Protein AF-A0A530Y4C4-F1 (afdb_monomer)

Foldseek 3Di:
DQCAQFAPQRDHVCNQQVVPAQHDDVPDGGHNLACLQPQEQEPVVNDTDGPLVVVQVVCVVRHGHRDDVVPPVVVVVVVVSNVVCPPPHRNYNYYYD

Sequence (97 aa):
LFQSRIGQLELSCASCHDDNWGKRLGGSVIPQAHPTGYPLYRLEWQTVGSLQRRLRNCMIGVRAEPFAFGAPELVDLELHLTERARGLLVETPAVRP

Mean predicted aligned error: 2.05 Å

Secondary structure (DSSP, 8-state):
-TT--BTTTTB-HHHHHTTSTTSEETTEE------TT-SEEETTTTEEE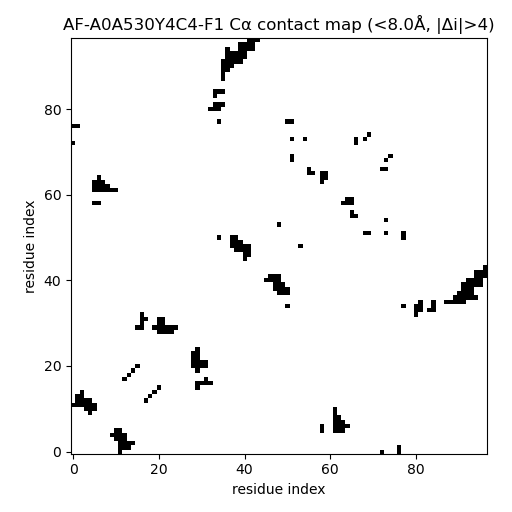-HHHHHHHHHHHTTPPPPPTT-HHHHHHHHHHHHHTTTSPP-PSPEE-

pLDDT: mean 97.7, std 1.42, range [92.0, 98.69]

Structure (mmCIF, N/CA/C/O backbone):
data_AF-A0A530Y4C4-F1
#
_entry.id   AF-A0A530Y4C4-F1
#
loop_
_atom_site.group_PDB
_atom_site.id
_atom_site.type_symbol
_atom_site.label_atom_id
_atom_site.label_alt_id
_atom_site.label_comp_id
_atom_site.label_asym_id
_atom_site.label_entity_id
_atom_site.label_seq_id
_atom_site.pdbx_PDB_ins_code
_atom_site.Cartn_x
_atom_site.Cartn_y
_atom_site.Cartn_z
_atom_site.occupancy
_atom_site.B_iso_or_equiv
_atom_site.auth_seq_id
_atom_site.auth_comp_id
_atom_site.auth_asym_id
_atom_site.auth_atom_id
_atom_site.pdbx_PDB_model_num
ATOM 1 N N . LEU A 1 1 ? -9.024 -11.231 5.167 1.00 94.44 1 LEU A N 1
ATOM 2 C CA . LEU A 1 1 ? -7.647 -10.694 5.298 1.00 94.44 1 LEU A CA 1
ATOM 3 C C . LEU A 1 1 ? -7.606 -9.196 5.567 1.00 94.44 1 LEU A C 1
ATOM 5 O O . LEU A 1 1 ? -7.047 -8.823 6.583 1.00 94.44 1 LEU A O 1
ATOM 9 N N . PHE A 1 2 ? -8.210 -8.334 4.738 1.00 98.31 2 PHE A N 1
ATOM 10 C CA . PHE A 1 2 ? -8.125 -6.871 4.921 1.00 98.31 2 PHE A CA 1
ATOM 11 C C . PHE A 1 2 ? -8.524 -6.369 6.331 1.00 98.31 2 PHE A C 1
ATOM 13 O O . PHE A 1 2 ? -7.869 -5.492 6.892 1.00 98.31 2 PHE A O 1
ATOM 20 N N . GLN A 1 3 ? -9.564 -6.956 6.931 1.00 98.31 3 GLN A N 1
ATOM 21 C CA . GLN A 1 3 ? -10.028 -6.622 8.288 1.00 98.31 3 GLN A CA 1
ATOM 22 C C . GLN A 1 3 ? -9.391 -7.481 9.394 1.00 98.31 3 GLN A C 1
ATOM 24 O O . GLN A 1 3 ? -9.559 -7.191 10.575 1.00 98.31 3 GLN A O 1
ATOM 29 N N . SER A 1 4 ? -8.661 -8.536 9.032 1.00 98.06 4 SER A N 1
ATOM 30 C CA . SER A 1 4 ? -8.093 -9.497 9.979 1.00 98.06 4 SER A CA 1
ATOM 31 C C . SER A 1 4 ? -6.890 -8.879 10.692 1.00 98.06 4 SER A C 1
ATOM 33 O O . SER A 1 4 ? -5.967 -8.402 10.032 1.00 98.06 4 SER A O 1
ATOM 35 N N . ARG A 1 5 ? -6.893 -8.880 12.029 1.00 98.19 5 ARG A N 1
ATOM 36 C CA . ARG A 1 5 ? -5.723 -8.486 12.827 1.00 98.19 5 ARG A CA 1
ATOM 37 C C . ARG A 1 5 ? -4.663 -9.578 12.730 1.00 98.19 5 ARG A C 1
ATOM 39 O O . ARG A 1 5 ? -4.987 -10.755 12.861 1.00 98.19 5 ARG A O 1
ATOM 46 N N . ILE A 1 6 ? -3.424 -9.186 12.450 1.00 98.12 6 ILE A N 1
ATOM 47 C CA . ILE A 1 6 ? -2.300 -10.104 12.254 1.00 98.12 6 ILE A CA 1
ATOM 48 C C . ILE A 1 6 ? -1.041 -9.592 12.956 1.00 98.12 6 ILE A C 1
ATOM 50 O O . ILE A 1 6 ? -0.902 -8.399 13.241 1.00 98.12 6 ILE A O 1
ATOM 54 N N . GLY A 1 7 ? -0.097 -10.511 13.160 1.00 97.94 7 GLY A N 1
ATOM 55 C CA . GLY A 1 7 ? 1.226 -10.218 13.699 1.00 97.94 7 GLY A CA 1
ATOM 56 C C . GLY A 1 7 ? 1.223 -9.835 15.173 1.00 97.94 7 GLY A C 1
ATOM 57 O O . GLY A 1 7 ? 0.183 -9.725 15.816 1.00 97.94 7 GLY A O 1
ATOM 58 N N . GLN A 1 8 ? 2.420 -9.613 15.713 1.00 98.62 8 GLN A N 1
ATOM 59 C CA . GLN A 1 8 ? 2.589 -9.263 17.127 1.00 98.62 8 GLN A CA 1
ATOM 60 C C . GLN A 1 8 ? 1.902 -7.937 17.500 1.00 98.62 8 GLN A C 1
ATOM 62 O O . GLN A 1 8 ? 1.590 -7.718 18.667 1.00 98.62 8 GLN A O 1
ATOM 67 N N . LEU A 1 9 ? 1.702 -7.037 16.530 1.00 98.25 9 LEU A N 1
ATOM 68 C CA . LEU A 1 9 ? 1.087 -5.734 16.782 1.00 98.25 9 LEU A CA 1
ATOM 69 C C . LEU A 1 9 ? -0.448 -5.761 16.752 1.00 98.25 9 LEU A C 1
ATOM 71 O O . LEU A 1 9 ? -1.045 -4.733 17.055 1.00 98.25 9 LEU A O 1
ATOM 75 N N . GLU A 1 10 ? -1.088 -6.894 16.422 1.00 98.19 10 GLU A N 1
ATOM 76 C CA . GLU A 1 10 ? -2.557 -7.033 16.448 1.00 98.19 10 GLU A CA 1
ATOM 77 C C . GLU A 1 10 ? -3.278 -5.989 15.556 1.00 98.19 10 GLU A C 1
ATOM 79 O O . GLU A 1 10 ? -4.338 -5.451 15.890 1.00 98.19 10 GLU A O 1
ATOM 84 N N . LEU A 1 11 ? -2.710 -5.684 14.382 1.00 98.56 11 LEU A N 1
ATOM 85 C CA . LEU A 1 11 ? -3.238 -4.685 13.438 1.00 98.56 11 LEU A CA 1
ATOM 86 C C . LEU A 1 11 ? -3.735 -5.330 12.142 1.00 98.56 11 LEU A C 1
ATOM 88 O O . LEU A 1 11 ? -3.173 -6.318 11.674 1.00 98.56 11 LEU A O 1
ATOM 92 N N . SER A 1 12 ? -4.781 -4.748 11.548 1.00 98.56 12 SER A N 1
ATOM 93 C CA . SER A 1 12 ? -5.287 -5.109 10.218 1.00 98.56 12 SER A CA 1
ATOM 94 C C . SER A 1 12 ? -4.996 -4.014 9.187 1.00 98.56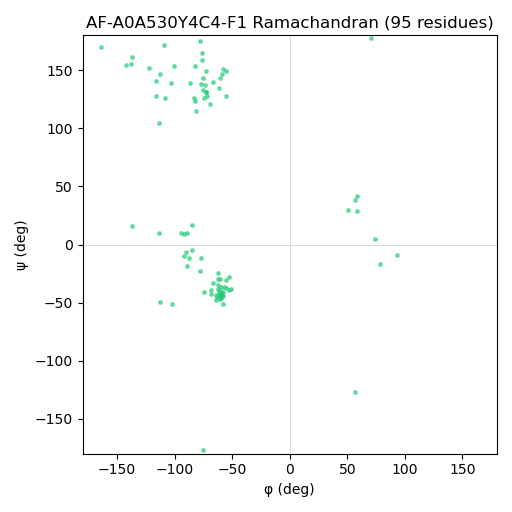 12 SER A C 1
ATOM 96 O O . SER A 1 12 ? -4.573 -2.910 9.537 1.00 98.56 12 SER A O 1
ATOM 98 N N . CYS A 1 13 ? -5.245 -4.282 7.899 1.00 98.50 13 CYS A N 1
ATOM 99 C CA . CYS A 1 13 ? -5.143 -3.250 6.863 1.00 98.50 13 CYS A CA 1
ATOM 100 C C . CYS A 1 13 ? -6.111 -2.092 7.154 1.00 98.50 13 CYS A C 1
ATOM 102 O O . CYS A 1 13 ? -5.713 -0.929 7.071 1.00 98.50 13 CYS A O 1
ATOM 104 N N . ALA A 1 14 ? -7.344 -2.421 7.557 1.00 98.69 14 ALA A N 1
ATOM 105 C CA . ALA A 1 14 ? -8.381 -1.459 7.926 1.00 98.69 14 ALA A CA 1
ATOM 106 C C . ALA A 1 14 ? -7.962 -0.561 9.104 1.00 98.69 14 ALA A C 1
ATOM 108 O O . ALA A 1 14 ? -8.217 0.641 9.067 1.00 98.69 14 ALA A O 1
ATOM 109 N N . SER A 1 15 ? -7.216 -1.099 10.083 1.00 98.56 15 SER A N 1
ATOM 110 C CA . SER A 1 15 ? -6.734 -0.319 11.236 1.00 98.56 15 SER A CA 1
ATOM 111 C C . SER A 1 15 ? -5.930 0.919 10.835 1.00 98.56 15 SER A C 1
ATOM 113 O O . SER A 1 15 ? -5.941 1.918 11.548 1.00 98.56 15 SER A O 1
ATOM 115 N N . CYS A 1 16 ? -5.232 0.884 9.698 1.00 98.31 16 CYS A N 1
ATOM 116 C CA . CYS A 1 16 ? -4.510 2.044 9.178 1.00 98.31 16 CYS A CA 1
ATOM 117 C C . CYS A 1 16 ? -5.275 2.720 8.037 1.00 98.31 16 CYS A C 1
ATOM 119 O O . CYS A 1 16 ? -5.466 3.931 8.051 1.00 98.31 16 CYS A O 1
ATOM 121 N N . HIS A 1 17 ? -5.690 1.943 7.041 1.00 98.62 17 HIS A N 1
ATOM 122 C CA . HIS A 1 17 ? -6.142 2.457 5.751 1.00 98.62 17 HIS A CA 1
ATOM 123 C C . HIS A 1 17 ? -7.636 2.814 5.694 1.00 98.62 17 HIS A C 1
ATOM 125 O O . HIS A 1 17 ? -8.024 3.515 4.763 1.00 98.62 17 HIS A O 1
ATOM 131 N N . ASP A 1 18 ? -8.430 2.420 6.699 1.00 98.38 18 ASP A N 1
ATOM 132 C CA . ASP A 1 18 ? -9.834 2.835 6.867 1.00 98.38 18 ASP A CA 1
ATOM 133 C C . ASP A 1 18 ? -9.990 3.729 8.108 1.00 98.38 18 ASP A C 1
ATOM 135 O O . ASP A 1 18 ? -10.516 4.835 8.018 1.00 98.38 18 ASP A O 1
ATOM 139 N N . ASP A 1 19 ? -9.457 3.309 9.256 1.00 98.50 19 ASP A N 1
ATOM 140 C CA . ASP A 1 19 ? -9.670 4.023 10.525 1.00 98.50 19 ASP A CA 1
ATOM 141 C C . ASP A 1 19 ? -8.791 5.281 10.667 1.00 98.50 19 ASP A C 1
ATOM 143 O O . ASP A 1 19 ? -9.075 6.184 11.459 1.00 98.50 19 ASP A O 1
ATOM 147 N N . ASN A 1 20 ? -7.670 5.331 9.939 1.00 98.25 20 ASN A N 1
ATOM 148 C CA . ASN A 1 20 ? -6.618 6.330 10.137 1.00 98.25 20 ASN A CA 1
ATOM 149 C C . ASN A 1 20 ? -6.060 6.911 8.827 1.00 98.25 20 ASN A C 1
ATOM 151 O O . ASN A 1 20 ? -5.000 7.545 8.847 1.00 98.25 20 ASN A O 1
ATOM 155 N N . TRP A 1 21 ? -6.751 6.743 7.696 1.00 97.81 21 TRP A N 1
ATOM 156 C CA . TRP A 1 21 ? -6.315 7.357 6.441 1.00 97.81 21 TRP A CA 1
ATOM 157 C C . TRP A 1 21 ? -6.240 8.886 6.576 1.00 97.81 21 TRP A C 1
ATOM 159 O O . TRP A 1 21 ? -6.970 9.508 7.349 1.00 97.81 21 TRP A O 1
ATOM 169 N N . GLY A 1 22 ? -5.286 9.499 5.876 1.00 97.75 22 GLY A N 1
ATOM 170 C CA . GLY A 1 22 ? -4.999 10.933 5.987 1.00 97.75 22 GLY A CA 1
ATOM 171 C C . GLY A 1 22 ? -4.185 11.334 7.227 1.00 97.75 22 GLY A C 1
ATOM 172 O O . GLY A 1 22 ? -3.569 12.400 7.218 1.00 97.75 22 GLY A O 1
ATOM 173 N N . LYS A 1 23 ? -4.090 10.482 8.261 1.00 98.31 23 LYS A N 1
ATOM 174 C CA . LYS A 1 23 ? -3.129 10.670 9.364 1.00 98.31 23 LYS A CA 1
ATOM 175 C C . LYS A 1 23 ? -1.712 10.294 8.916 1.00 98.31 23 LYS A C 1
ATOM 177 O O . LYS A 1 23 ? -1.469 9.957 7.755 1.00 98.31 23 LYS A O 1
ATOM 182 N N . ARG A 1 24 ? -0.748 10.358 9.839 1.00 97.06 24 ARG A N 1
ATOM 183 C CA . ARG A 1 24 ? 0.662 10.039 9.572 1.00 97.06 24 ARG A CA 1
ATOM 184 C C . ARG A 1 24 ? 1.138 8.836 10.379 1.00 97.06 24 ARG A C 1
ATOM 186 O O . ARG A 1 24 ? 0.827 8.722 11.560 1.00 97.06 24 ARG A O 1
ATOM 193 N N . LEU A 1 25 ? 1.946 7.993 9.742 1.00 94.12 25 LEU A N 1
ATOM 194 C CA . LEU A 1 25 ? 2.760 6.960 10.377 1.00 94.12 25 LEU A CA 1
ATOM 195 C C . LEU A 1 25 ? 4.230 7.34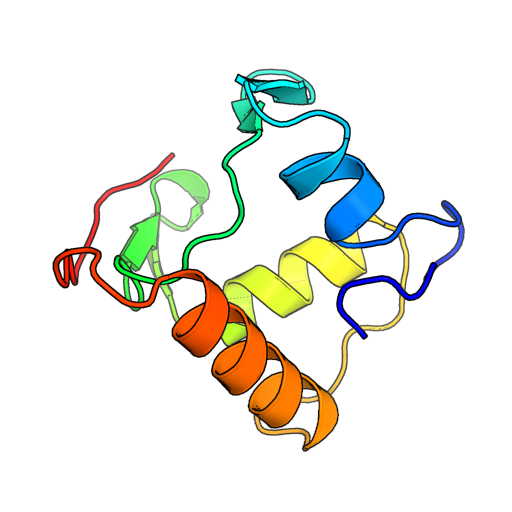1 10.179 1.00 94.12 25 LEU A C 1
ATOM 197 O O . LEU A 1 25 ? 4.768 7.255 9.070 1.00 94.12 25 LEU A O 1
ATOM 201 N N . GLY A 1 26 ? 4.862 7.838 11.243 1.00 92.25 26 GLY A N 1
ATOM 202 C CA . GLY A 1 26 ? 6.165 8.495 11.137 1.00 92.25 26 GLY A CA 1
ATOM 203 C C . GLY A 1 26 ? 6.113 9.665 10.146 1.00 92.25 26 GLY A C 1
ATOM 204 O O . GLY A 1 26 ? 5.256 10.542 10.242 1.00 92.25 26 GLY A O 1
ATOM 205 N N . GLY A 1 27 ? 7.017 9.669 9.164 1.00 92.38 27 GLY A N 1
ATOM 206 C CA . GLY A 1 27 ? 7.069 10.701 8.123 1.00 92.38 27 GLY A CA 1
ATOM 207 C C . GLY A 1 27 ? 6.021 10.570 7.007 1.00 92.38 27 GLY A C 1
ATOM 208 O O . GLY A 1 27 ? 5.854 11.513 6.233 1.00 92.38 27 GLY A O 1
ATOM 209 N N . SER A 1 28 ? 5.299 9.450 6.912 1.00 92.62 28 SER A N 1
ATOM 210 C CA . SER A 1 28 ? 4.441 9.138 5.756 1.00 92.62 28 SER A CA 1
ATOM 211 C C . SER A 1 28 ? 2.959 9.367 6.042 1.00 92.62 28 SER A C 1
ATOM 213 O O . SER A 1 28 ? 2.477 9.005 7.112 1.00 92.62 28 SER A O 1
ATOM 215 N N . VAL A 1 29 ? 2.220 9.925 5.079 1.00 96.69 29 VAL A N 1
ATOM 216 C CA . VAL A 1 29 ? 0.747 9.981 5.127 1.00 96.69 29 VAL A CA 1
ATOM 217 C C . VAL A 1 29 ? 0.183 8.591 4.842 1.00 96.69 29 VAL A C 1
ATOM 219 O O . VAL A 1 29 ? 0.664 7.896 3.947 1.00 96.69 29 VAL A O 1
ATOM 222 N N . ILE A 1 30 ? -0.828 8.179 5.604 1.00 98.12 30 ILE A N 1
ATOM 223 C CA . ILE A 1 30 ? -1.479 6.879 5.450 1.00 98.12 30 ILE A CA 1
ATOM 224 C C . ILE A 1 30 ? -2.500 6.966 4.297 1.00 98.12 30 ILE A C 1
ATOM 226 O O . ILE A 1 30 ? -3.471 7.720 4.416 1.00 98.12 30 ILE A O 1
ATOM 230 N N . PRO A 1 31 ? -2.313 6.231 3.180 1.00 96.81 31 PRO A N 1
ATOM 231 C CA . PRO A 1 31 ? -3.257 6.230 2.060 1.00 96.81 31 PRO A CA 1
ATOM 232 C C . PRO A 1 31 ? -4.482 5.353 2.363 1.00 96.81 31 PRO A C 1
ATOM 234 O O . PRO A 1 31 ? -4.488 4.615 3.341 1.00 96.81 31 PRO A O 1
ATOM 237 N N . GLN A 1 32 ? -5.476 5.344 1.475 1.00 97.88 32 GLN A N 1
ATOM 238 C CA . GLN A 1 32 ? -6.689 4.509 1.579 1.00 97.88 32 GLN A CA 1
ATOM 239 C C . GLN A 1 32 ? -6.520 3.075 1.018 1.00 97.88 32 GLN A C 1
ATOM 241 O O . GLN A 1 32 ? -7.492 2.382 0.734 1.00 97.88 32 GLN A O 1
ATOM 246 N N . ALA A 1 33 ? -5.273 2.626 0.823 1.00 97.38 33 ALA A N 1
ATOM 247 C CA . ALA A 1 33 ? -4.917 1.319 0.251 1.00 97.38 33 ALA A CA 1
ATOM 248 C C . ALA A 1 33 ? -5.460 1.019 -1.166 1.00 97.38 33 ALA A C 1
ATOM 250 O O . ALA A 1 33 ? -5.620 -0.143 -1.527 1.00 97.38 33 ALA A O 1
ATOM 251 N N . HIS A 1 34 ? -5.686 2.031 -2.007 1.00 98.19 34 HIS A N 1
ATOM 252 C CA . HIS A 1 34 ? -6.032 1.802 -3.415 1.00 98.19 34 HIS A CA 1
ATOM 253 C C . HIS A 1 34 ? -4.814 1.320 -4.231 1.00 98.19 34 HIS A C 1
ATOM 255 O O . HIS A 1 34 ? -3.753 1.949 -4.158 1.00 98.19 34 HIS A O 1
ATOM 261 N N . PRO A 1 35 ? -4.940 0.236 -5.024 1.00 98.12 35 PRO A N 1
ATOM 262 C CA . PRO A 1 35 ? -3.824 -0.334 -5.773 1.00 98.12 35 PRO A CA 1
ATOM 263 C C . PRO A 1 35 ? -3.658 0.213 -7.202 1.00 98.12 35 PRO A C 1
ATOM 265 O O . PRO A 1 35 ? -2.844 -0.316 -7.950 1.00 98.12 35 PRO A O 1
ATOM 268 N N . THR A 1 36 ? -4.386 1.264 -7.594 1.00 98.38 36 THR A N 1
ATOM 269 C CA . THR A 1 36 ? -4.471 1.810 -8.972 1.00 98.38 36 THR A CA 1
ATOM 270 C C . THR A 1 36 ? -3.130 2.123 -9.637 1.00 98.38 36 THR A C 1
ATOM 272 O O . THR A 1 36 ? -3.017 2.103 -10.865 1.00 98.38 36 THR A O 1
ATOM 275 N N . GLY A 1 37 ? -2.115 2.431 -8.830 1.00 98.12 37 GLY A N 1
ATOM 276 C CA . GLY A 1 37 ? -0.776 2.771 -9.294 1.00 98.12 37 GLY A CA 1
ATOM 277 C C . GLY A 1 37 ? 0.189 1.597 -9.453 1.00 98.12 37 GLY A C 1
ATOM 278 O O . GLY A 1 37 ? 1.306 1.844 -9.899 1.00 98.12 37 GLY A O 1
ATOM 279 N N . TYR A 1 38 ? -0.179 0.373 -9.051 1.00 98.19 38 TYR A N 1
ATOM 280 C CA . TYR A 1 38 ? 0.713 -0.791 -9.094 1.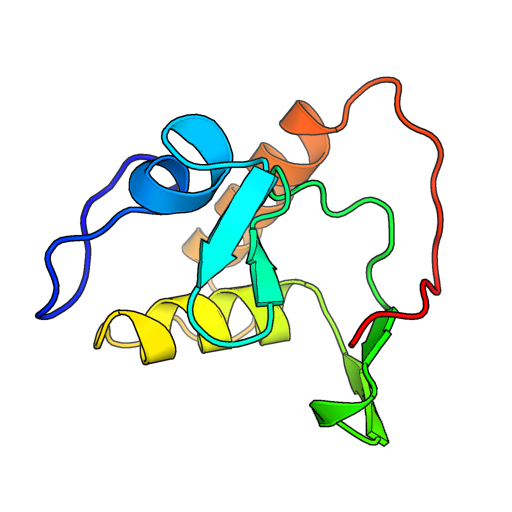00 98.19 38 TYR A CA 1
ATOM 281 C C . TYR A 1 38 ? 0.705 -1.519 -10.456 1.00 98.19 38 TYR A C 1
ATOM 283 O O . TYR A 1 38 ? -0.373 -1.796 -10.976 1.00 98.19 38 TYR A O 1
ATOM 291 N N . PRO A 1 39 ? 1.876 -1.968 -10.967 1.00 98.12 39 PRO A N 1
ATOM 292 C CA . PRO A 1 39 ? 3.217 -1.827 -10.385 1.00 98.12 39 PRO A CA 1
ATOM 293 C C . PRO A 1 39 ? 3.702 -0.376 -10.332 1.00 98.12 39 PRO A C 1
ATOM 295 O O . PRO A 1 39 ? 3.517 0.380 -11.275 1.00 98.12 39 PRO A O 1
ATOM 298 N N . LEU A 1 40 ? 4.362 0.002 -9.236 1.00 98.25 40 LEU A N 1
ATOM 299 C CA . LEU A 1 40 ? 4.810 1.381 -9.018 1.00 98.25 40 LEU A CA 1
ATOM 300 C C . LEU A 1 40 ? 6.314 1.469 -8.805 1.00 98.25 40 LEU A C 1
ATOM 302 O O . LEU A 1 40 ? 6.927 0.534 -8.284 1.00 98.25 40 LEU A O 1
ATOM 306 N N . TYR A 1 41 ? 6.891 2.613 -9.166 1.00 98.44 41 TYR A N 1
ATOM 307 C CA . TYR A 1 41 ? 8.236 2.995 -8.761 1.00 98.44 41 TYR A CA 1
ATOM 308 C C . TYR A 1 41 ? 8.186 3.618 -7.368 1.00 98.44 41 TYR A C 1
ATOM 310 O O . TYR A 1 41 ? 7.437 4.572 -7.126 1.00 98.44 41 TYR A O 1
ATOM 318 N N . ARG A 1 42 ? 8.992 3.090 -6.445 1.00 97.38 42 ARG A N 1
ATOM 319 C CA . ARG A 1 42 ? 9.034 3.586 -5.069 1.00 97.38 42 ARG A CA 1
ATOM 320 C C . ARG A 1 42 ? 10.396 4.168 -4.744 1.00 97.38 42 ARG A C 1
ATOM 322 O O . ARG A 1 42 ? 11.398 3.478 -4.928 1.00 97.38 42 ARG A O 1
ATOM 329 N N . LEU A 1 43 ? 10.434 5.403 -4.239 1.00 96.25 43 LEU A N 1
ATOM 330 C CA . LEU A 1 43 ? 11.693 6.078 -3.908 1.00 96.25 43 LEU A CA 1
ATOM 331 C C . LEU A 1 43 ? 12.486 5.279 -2.866 1.00 96.25 43 LEU A C 1
ATOM 333 O O . LEU A 1 43 ? 13.685 5.096 -3.035 1.00 96.25 43 LEU A O 1
ATOM 337 N N . GLU A 1 44 ? 11.824 4.709 -1.859 1.00 94.31 44 GLU A N 1
ATOM 338 C CA . GLU A 1 44 ? 12.452 3.801 -0.888 1.00 94.31 44 GLU A CA 1
ATOM 339 C C . GLU A 1 44 ? 13.117 2.578 -1.549 1.00 94.31 44 GLU A C 1
ATOM 341 O O . GLU A 1 44 ? 14.157 2.105 -1.098 1.00 94.31 44 GLU A O 1
ATOM 346 N N . TRP A 1 45 ? 12.523 2.042 -2.619 1.00 96.81 45 TRP A N 1
ATOM 347 C CA . TRP A 1 45 ? 13.017 0.830 -3.277 1.00 96.81 45 TRP A CA 1
ATOM 348 C C . TRP A 1 45 ? 14.043 1.109 -4.374 1.00 96.81 45 T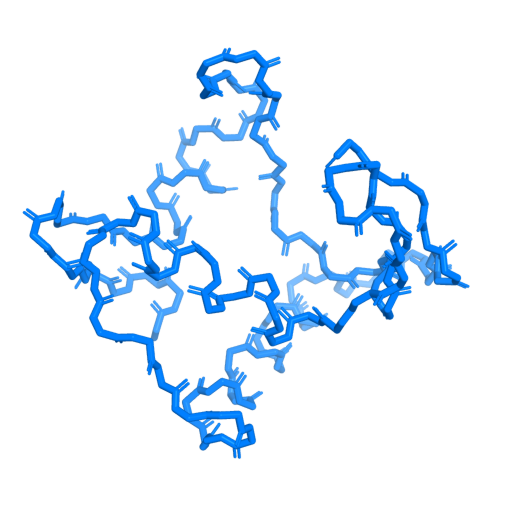RP A C 1
ATOM 350 O O . TRP A 1 45 ? 14.734 0.175 -4.772 1.00 96.81 45 TRP A O 1
ATOM 360 N N . GLN A 1 46 ? 14.103 2.344 -4.888 1.00 97.94 46 GLN A N 1
ATOM 361 C CA . GLN A 1 46 ? 14.891 2.726 -6.070 1.00 97.94 46 GLN A CA 1
ATOM 362 C C . GLN A 1 46 ? 14.644 1.799 -7.278 1.00 97.94 46 GLN A C 1
ATOM 364 O O . GLN A 1 46 ? 15.527 1.537 -8.090 1.00 97.94 46 GLN A O 1
ATOM 369 N N . THR A 1 47 ? 13.434 1.243 -7.369 1.00 98.38 47 THR A N 1
ATOM 370 C CA . THR A 1 47 ? 13.022 0.335 -8.440 1.00 98.38 47 THR A CA 1
ATOM 371 C C . THR A 1 47 ? 11.499 0.188 -8.470 1.00 98.38 47 THR A C 1
ATOM 373 O O . THR A 1 47 ? 10.791 0.621 -7.552 1.00 98.38 47 THR A O 1
ATOM 376 N N . VAL A 1 48 ? 10.995 -0.445 -9.528 1.00 98.25 48 VAL A N 1
ATOM 377 C CA . VAL A 1 48 ? 9.588 -0.831 -9.658 1.00 98.25 48 VAL A CA 1
ATOM 378 C C . VAL A 1 48 ? 9.289 -2.047 -8.775 1.00 98.25 48 VAL A C 1
ATOM 380 O O . VAL A 1 48 ? 10.108 -2.955 -8.629 1.00 98.25 48 VAL A O 1
ATOM 383 N N . GLY A 1 49 ? 8.103 -2.088 -8.171 1.00 98.00 49 GLY A N 1
ATOM 384 C CA . GLY A 1 49 ? 7.638 -3.236 -7.398 1.00 98.00 49 GLY A CA 1
ATOM 385 C C . GLY A 1 49 ? 6.149 -3.518 -7.568 1.00 98.00 49 GLY A C 1
ATOM 386 O O . GLY A 1 49 ? 5.352 -2.631 -7.877 1.00 98.00 49 GLY A O 1
ATOM 387 N N . SER A 1 50 ? 5.785 -4.780 -7.346 1.00 98.25 50 SER A N 1
ATOM 388 C CA . SER A 1 50 ? 4.406 -5.262 -7.397 1.00 98.25 50 SER A CA 1
ATOM 389 C C . SER A 1 50 ? 3.601 -4.874 -6.155 1.00 98.25 50 SER A C 1
ATOM 391 O O . SER A 1 50 ? 4.156 -4.528 -5.104 1.00 98.25 50 SER A O 1
ATOM 393 N N . LEU A 1 51 ? 2.277 -4.989 -6.265 1.00 98.31 51 LEU A N 1
ATOM 394 C CA . LEU A 1 51 ? 1.371 -4.847 -5.131 1.00 98.31 51 LEU A CA 1
ATOM 395 C C . LEU A 1 51 ? 1.668 -5.909 -4.063 1.00 98.31 51 LEU A C 1
ATOM 397 O O . LEU A 1 51 ? 1.867 -5.544 -2.907 1.00 98.31 51 LEU A O 1
ATOM 401 N N . GLN A 1 52 ? 1.863 -7.181 -4.429 1.00 98.44 52 GLN A N 1
ATOM 402 C CA . GLN A 1 52 ? 2.288 -8.212 -3.466 1.00 98.44 52 GLN A CA 1
ATOM 403 C C . GLN A 1 52 ? 3.579 -7.876 -2.708 1.00 98.44 52 GLN A C 1
ATOM 405 O O . GLN A 1 52 ? 3.658 -8.144 -1.508 1.00 98.44 52 GLN A O 1
ATOM 410 N N . ARG A 1 53 ? 4.580 -7.242 -3.343 1.00 98.19 53 ARG A N 1
ATOM 411 C CA . ARG A 1 53 ? 5.776 -6.763 -2.620 1.00 98.19 53 ARG A CA 1
ATOM 412 C C . ARG A 1 53 ? 5.384 -5.762 -1.532 1.00 98.19 53 ARG A C 1
ATOM 414 O O . ARG A 1 53 ? 5.879 -5.853 -0.410 1.00 98.19 53 ARG A O 1
ATOM 421 N N . ARG A 1 54 ? 4.468 -4.832 -1.828 1.00 98.00 54 ARG A N 1
ATOM 422 C CA . ARG A 1 54 ? 3.939 -3.900 -0.822 1.00 98.00 54 ARG A CA 1
ATOM 423 C C . ARG A 1 54 ? 3.174 -4.626 0.281 1.00 98.00 54 ARG A C 1
ATOM 425 O O . ARG A 1 54 ? 3.415 -4.323 1.445 1.00 98.00 54 ARG A O 1
ATOM 432 N N . LEU A 1 55 ? 2.269 -5.540 -0.065 1.00 98.50 55 LEU A N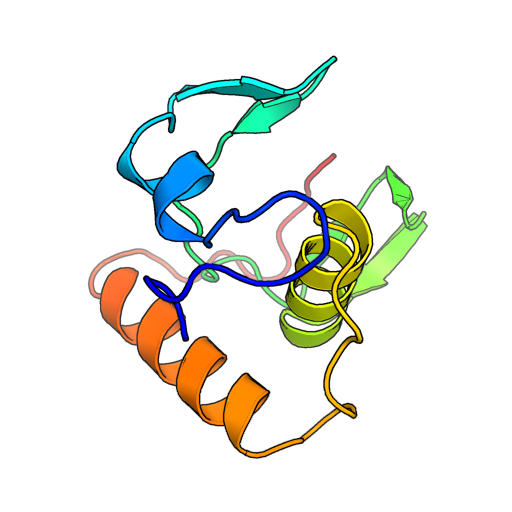 1
ATOM 433 C CA . LEU A 1 55 ? 1.442 -6.265 0.906 1.00 98.50 55 LEU A CA 1
ATOM 434 C C . LEU A 1 55 ? 2.308 -7.057 1.887 1.00 98.50 55 LEU A C 1
ATOM 436 O O . LEU A 1 55 ? 2.113 -6.963 3.097 1.00 98.50 55 LEU A O 1
ATOM 440 N N . ARG A 1 56 ? 3.338 -7.738 1.378 1.00 98.38 56 ARG A N 1
ATOM 441 C CA . ARG A 1 56 ? 4.327 -8.431 2.210 1.00 98.38 56 ARG A CA 1
ATOM 442 C C . ARG A 1 56 ? 5.088 -7.467 3.123 1.00 98.38 56 ARG A C 1
ATOM 444 O O . ARG A 1 56 ? 5.234 -7.753 4.306 1.00 98.38 56 ARG A O 1
ATOM 451 N N . ASN A 1 57 ? 5.505 -6.299 2.627 1.00 97.38 57 ASN A N 1
ATOM 452 C CA . ASN A 1 57 ? 6.134 -5.276 3.473 1.00 97.38 57 ASN A CA 1
ATOM 453 C C . ASN A 1 57 ? 5.185 -4.750 4.565 1.00 97.38 57 ASN A C 1
ATOM 455 O O . ASN A 1 57 ? 5.639 -4.470 5.672 1.00 97.38 57 ASN A O 1
ATOM 459 N N . CYS A 1 58 ? 3.880 -4.633 4.289 1.00 97.69 58 CYS A N 1
ATOM 460 C CA . CYS A 1 58 ? 2.892 -4.286 5.313 1.00 97.69 58 CYS A CA 1
ATOM 461 C C . CYS A 1 58 ? 2.812 -5.367 6.403 1.00 97.69 58 CYS A C 1
ATOM 463 O O . CYS A 1 58 ? 2.838 -5.022 7.581 1.00 97.69 58 CYS A O 1
ATOM 465 N N . MET A 1 59 ? 2.769 -6.653 6.025 1.00 98.56 59 MET A N 1
ATOM 466 C CA . MET A 1 59 ? 2.756 -7.785 6.970 1.00 98.56 59 MET A CA 1
ATOM 467 C C . MET A 1 59 ? 3.999 -7.787 7.865 1.00 98.56 59 MET A C 1
ATOM 469 O O . MET A 1 59 ? 3.882 -7.857 9.087 1.00 98.56 59 MET A O 1
ATOM 473 N N . ILE A 1 60 ? 5.180 -7.594 7.270 1.00 98.44 60 ILE A N 1
ATOM 474 C CA . ILE A 1 60 ? 6.440 -7.451 8.012 1.00 98.44 60 ILE A CA 1
ATOM 475 C C . ILE A 1 60 ? 6.365 -6.254 8.976 1.00 98.44 60 ILE A C 1
ATOM 477 O O . ILE A 1 60 ? 6.754 -6.369 10.137 1.00 98.44 60 ILE A O 1
ATOM 481 N N . GLY A 1 61 ? 5.814 -5.119 8.530 1.00 97.25 61 GLY A N 1
ATOM 482 C CA . GLY A 1 61 ? 5.666 -3.907 9.341 1.00 97.25 61 GLY A CA 1
ATOM 483 C C . GLY A 1 61 ? 4.797 -4.085 10.591 1.00 97.25 61 GLY A C 1
ATOM 484 O O . GLY A 1 61 ? 5.055 -3.442 11.606 1.00 97.25 61 GLY A O 1
ATOM 485 N N . VAL A 1 62 ? 3.816 -4.993 10.551 1.00 98.19 62 VAL A N 1
ATOM 486 C CA . VAL A 1 62 ? 2.987 -5.361 11.716 1.00 98.19 62 VAL A CA 1
ATOM 487 C C . VAL A 1 62 ? 3.504 -6.591 12.471 1.00 98.19 62 VAL A C 1
ATOM 489 O O . VAL A 1 62 ? 2.838 -7.091 13.378 1.00 98.19 62 VAL A O 1
ATOM 492 N N . ARG A 1 63 ? 4.719 -7.055 12.142 1.00 98.38 63 ARG A N 1
ATOM 493 C CA . ARG A 1 63 ? 5.375 -8.240 12.720 1.00 98.38 63 ARG A CA 1
ATOM 494 C C . ARG A 1 63 ? 4.559 -9.524 12.537 1.00 98.38 63 ARG A C 1
ATOM 496 O O . ARG A 1 63 ? 4.427 -10.316 13.469 1.00 98.38 63 ARG A O 1
ATOM 503 N N . ALA A 1 64 ? 3.978 -9.698 11.354 1.00 98.44 64 ALA A N 1
ATOM 504 C CA . ALA A 1 64 ? 3.362 -10.942 10.905 1.00 98.44 64 ALA A CA 1
ATOM 505 C C . ALA A 1 64 ? 4.304 -11.695 9.957 1.00 98.44 64 ALA A C 1
ATOM 507 O O . ALA A 1 64 ? 5.105 -11.073 9.256 1.00 98.44 64 ALA A O 1
ATOM 508 N N . GLU A 1 65 ? 4.161 -13.020 9.893 1.00 98.19 65 GLU A N 1
ATOM 509 C CA . GLU A 1 65 ? 4.812 -13.826 8.858 1.00 98.19 65 GLU A CA 1
ATOM 510 C C . GLU A 1 65 ? 4.167 -13.515 7.493 1.00 98.19 65 GLU A C 1
ATOM 512 O O . GLU A 1 65 ? 2.949 -13.666 7.348 1.00 98.19 65 GLU A O 1
ATOM 517 N N . PRO A 1 66 ? 4.926 -13.036 6.490 1.00 98.00 66 PRO A N 1
ATOM 518 C CA . PRO A 1 66 ? 4.366 -12.712 5.186 1.00 98.00 66 PRO A CA 1
ATOM 519 C C . PRO A 1 66 ? 4.078 -13.978 4.368 1.00 98.00 66 PRO A C 1
ATOM 521 O O . PRO A 1 66 ? 4.952 -14.823 4.186 1.00 98.00 66 PRO A O 1
ATOM 524 N N . PHE A 1 67 ? 2.891 -14.063 3.761 1.00 98.31 67 PHE A N 1
ATOM 525 C CA . PHE A 1 67 ? 2.573 -15.141 2.817 1.00 98.31 67 PHE A CA 1
ATOM 526 C C . PHE A 1 67 ? 3.543 -15.179 1.633 1.00 98.31 67 PHE A C 1
ATOM 528 O O . PHE A 1 67 ? 4.053 -14.138 1.200 1.00 98.31 67 PHE A O 1
ATOM 535 N N . ALA A 1 68 ? 3.756 -16.371 1.068 1.00 98.31 68 ALA A N 1
ATOM 536 C CA . ALA A 1 68 ? 4.549 -16.577 -0.141 1.00 98.31 68 ALA A CA 1
ATOM 537 C C . ALA A 1 68 ? 4.042 -15.719 -1.317 1.00 98.31 68 ALA A C 1
ATOM 539 O O . ALA A 1 68 ? 2.860 -15.405 -1.417 1.00 98.31 68 ALA A O 1
ATOM 540 N N . PHE A 1 69 ? 4.944 -15.315 -2.214 1.00 97.62 69 PHE A N 1
ATOM 541 C CA . PHE A 1 69 ? 4.539 -14.627 -3.441 1.00 97.62 69 PHE A CA 1
ATOM 542 C C . PHE A 1 69 ? 3.638 -15.549 -4.275 1.00 97.62 69 PHE A C 1
ATOM 544 O O . PHE A 1 69 ? 3.943 -16.730 -4.422 1.00 97.62 69 PHE A O 1
ATOM 551 N N . GLY A 1 70 ? 2.532 -15.021 -4.794 1.00 97.88 70 GLY A N 1
ATOM 552 C CA . GLY A 1 70 ? 1.514 -15.788 -5.511 1.00 97.88 70 GLY A CA 1
ATOM 553 C C . GLY A 1 70 ? 0.622 -16.662 -4.623 1.00 97.88 70 GLY A C 1
ATOM 554 O O . GLY A 1 70 ? -0.195 -17.402 -5.162 1.00 97.88 70 GLY A O 1
ATOM 555 N N . ALA A 1 71 ? 0.753 -16.596 -3.291 1.00 98.62 71 ALA A N 1
ATOM 556 C CA . ALA A 1 71 ? -0.128 -17.335 -2.391 1.00 98.62 71 ALA A CA 1
ATOM 557 C C . ALA A 1 71 ? -1.599 -16.910 -2.585 1.00 98.62 71 ALA A C 1
ATOM 559 O O . ALA A 1 71 ? -1.845 -15.712 -2.792 1.00 98.62 71 ALA A O 1
ATOM 560 N N . PRO A 1 72 ? -2.570 -17.842 -2.490 1.00 98.62 72 PRO A N 1
ATOM 561 C CA . PRO A 1 72 ? -3.994 -17.540 -2.650 1.00 98.62 72 PRO A CA 1
ATOM 562 C C . PRO A 1 72 ? -4.463 -16.367 -1.783 1.00 98.62 72 PRO A C 1
ATOM 564 O O . PRO A 1 72 ? -5.181 -15.495 -2.255 1.00 98.62 72 PRO A O 1
ATOM 567 N N . GLU A 1 73 ? -3.954 -16.266 -0.555 1.00 98.38 73 GLU A N 1
ATOM 568 C CA . GLU A 1 73 ? -4.241 -15.181 0.383 1.00 98.38 73 GLU A CA 1
ATOM 569 C C . GLU A 1 73 ? -3.876 -13.799 -0.169 1.00 98.38 73 GLU A C 1
ATOM 571 O O . GLU A 1 73 ? -4.605 -12.826 0.033 1.00 98.38 73 GLU A O 1
ATOM 576 N N . LEU A 1 74 ? -2.739 -13.690 -0.862 1.00 98.38 74 LEU A N 1
ATOM 577 C CA . LEU A 1 74 ? -2.338 -12.433 -1.486 1.00 98.38 74 LEU A CA 1
ATOM 578 C C . LEU A 1 74 ? -3.172 -12.154 -2.730 1.00 98.38 74 LEU A C 1
ATOM 580 O O . LEU A 1 74 ? -3.584 -11.014 -2.899 1.00 98.38 74 LEU A O 1
ATOM 584 N N . VAL A 1 75 ? -3.464 -13.162 -3.553 1.00 98.44 75 VAL A N 1
ATOM 585 C CA . VAL A 1 75 ? -4.298 -12.998 -4.756 1.00 98.44 75 VAL A CA 1
ATOM 586 C C . VAL A 1 75 ? -5.705 -12.515 -4.388 1.00 98.44 75 VAL A C 1
ATOM 588 O O . VAL A 1 75 ? -6.183 -11.529 -4.951 1.00 98.44 75 VAL A O 1
ATOM 591 N N . ASP A 1 76 ? -6.329 -13.131 -3.385 1.00 98.56 76 ASP A N 1
ATOM 592 C CA . ASP A 1 76 ? -7.644 -12.729 -2.878 1.00 98.56 76 ASP A CA 1
ATOM 593 C C . ASP A 1 76 ? -7.618 -11.303 -2.309 1.00 98.56 76 ASP A C 1
ATOM 595 O O . ASP A 1 76 ? -8.549 -10.516 -2.504 1.00 98.56 76 ASP A O 1
ATOM 599 N N . LEU A 1 77 ? -6.532 -10.933 -1.621 1.00 98.56 77 LEU A N 1
ATOM 600 C CA . LEU A 1 77 ? -6.356 -9.580 -1.099 1.00 98.56 77 LEU A CA 1
ATOM 601 C C . LEU A 1 77 ? -6.156 -8.551 -2.220 1.00 98.56 77 LEU A C 1
ATOM 603 O O . LEU A 1 77 ? -6.702 -7.454 -2.132 1.00 98.56 77 LEU A O 1
ATOM 607 N N . GLU A 1 78 ? -5.417 -8.881 -3.278 1.00 98.38 78 GLU A N 1
ATOM 608 C CA . GLU A 1 78 ? -5.257 -8.016 -4.451 1.00 98.38 78 GLU A CA 1
ATOM 609 C C . GLU A 1 78 ? -6.587 -7.795 -5.176 1.00 98.38 78 GLU A C 1
ATOM 611 O O . GLU A 1 78 ? -6.914 -6.651 -5.510 1.00 98.38 78 GLU A O 1
ATOM 616 N N . LEU A 1 79 ? -7.385 -8.854 -5.354 1.00 98.50 79 LEU A N 1
ATOM 6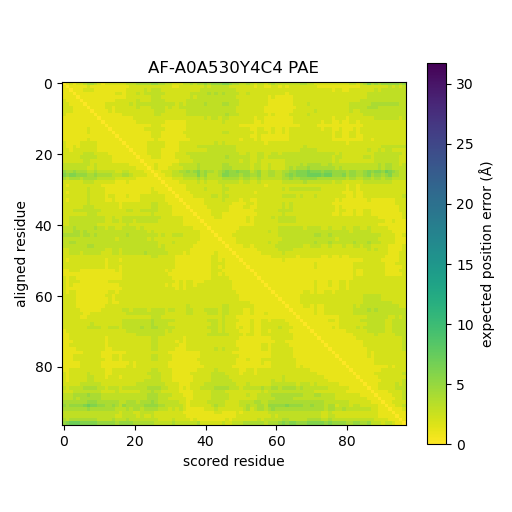17 C CA . LEU A 1 79 ? -8.735 -8.754 -5.907 1.00 98.50 79 LEU A CA 1
ATOM 618 C C . LEU A 1 79 ? -9.597 -7.810 -5.063 1.00 98.50 79 LEU A C 1
ATOM 620 O O . LEU A 1 79 ? -10.149 -6.845 -5.591 1.00 98.50 79 LEU A O 1
ATOM 624 N N . HIS A 1 80 ? -9.637 -8.021 -3.747 1.00 98.69 80 HIS A N 1
ATOM 625 C CA . HIS A 1 80 ? -10.401 -7.174 -2.835 1.00 98.69 80 HIS A CA 1
ATOM 626 C C . HIS A 1 80 ? -9.985 -5.694 -2.905 1.00 98.69 80 HIS A C 1
ATOM 628 O O . HIS A 1 80 ? -10.831 -4.801 -2.949 1.00 98.69 80 HIS A O 1
ATOM 634 N N . LEU A 1 81 ? -8.681 -5.401 -2.941 1.00 98.62 81 LEU A N 1
ATOM 635 C CA . LEU A 1 81 ? -8.186 -4.025 -3.057 1.00 98.62 81 LEU A CA 1
ATOM 636 C C . LEU A 1 81 ? -8.525 -3.398 -4.417 1.00 98.62 81 LEU A C 1
ATOM 638 O O . LEU A 1 81 ? -8.789 -2.198 -4.496 1.00 98.62 81 LEU A O 1
ATOM 642 N N . THR A 1 82 ? -8.548 -4.202 -5.479 1.00 98.19 82 THR A N 1
ATOM 643 C CA . THR A 1 82 ? -8.931 -3.760 -6.826 1.00 98.19 82 THR A CA 1
ATOM 644 C C . THR A 1 82 ? -10.418 -3.421 -6.880 1.00 98.19 82 THR A C 1
ATOM 646 O O . THR A 1 82 ? -10.796 -2.377 -7.408 1.00 98.19 82 THR A O 1
ATOM 649 N N . GLU A 1 83 ? -11.266 -4.241 -6.258 1.00 98.38 83 GLU A N 1
ATOM 650 C CA . GLU A 1 83 ? -12.694 -3.956 -6.104 1.00 98.38 83 GLU A CA 1
ATOM 651 C C . GLU A 1 83 ? -12.950 -2.680 -5.301 1.00 98.38 83 GLU A C 1
ATOM 653 O O . GLU A 1 83 ? -13.812 -1.887 -5.679 1.00 98.38 83 GLU A O 1
ATOM 658 N N . ARG A 1 84 ? -12.180 -2.444 -4.233 1.00 98.06 84 ARG A N 1
ATOM 659 C CA . ARG A 1 84 ? -12.259 -1.206 -3.442 1.00 98.06 84 ARG A CA 1
ATOM 660 C C . ARG A 1 84 ? -11.909 0.046 -4.245 1.00 98.06 84 ARG A C 1
ATOM 662 O O . ARG A 1 84 ? -12.441 1.109 -3.959 1.00 98.06 84 ARG A O 1
ATOM 669 N N . ALA A 1 85 ? -11.048 -0.075 -5.253 1.00 98.31 85 ALA A N 1
ATOM 670 C CA . ALA A 1 85 ? -10.678 1.024 -6.143 1.00 98.31 85 ALA A CA 1
ATOM 671 C C . ALA A 1 85 ? -11.588 1.160 -7.378 1.00 98.31 85 ALA A C 1
ATOM 673 O O . ALA A 1 85 ? -11.272 1.917 -8.299 1.00 98.31 85 ALA A O 1
ATOM 674 N N . ARG A 1 86 ? -12.717 0.440 -7.432 1.00 98.31 86 ARG A N 1
ATOM 675 C CA . ARG A 1 86 ? -13.655 0.501 -8.559 1.00 98.31 86 ARG A CA 1
ATOM 676 C C . ARG A 1 86 ? -14.112 1.941 -8.816 1.00 98.31 86 ARG A C 1
ATOM 678 O O . ARG A 1 86 ? -14.616 2.613 -7.924 1.00 98.31 86 ARG A O 1
ATOM 685 N N . GLY A 1 87 ? -13.972 2.383 -10.066 1.00 98.06 87 GLY A N 1
ATOM 686 C CA . GLY A 1 87 ? -14.328 3.737 -10.506 1.00 98.06 87 GLY A CA 1
ATOM 687 C C . GLY A 1 87 ? -13.171 4.741 -10.472 1.00 98.06 87 GLY A C 1
ATOM 688 O O . GLY A 1 87 ? -13.310 5.828 -11.026 1.00 98.06 87 GLY A O 1
ATOM 689 N N . LEU A 1 88 ? -12.026 4.382 -9.886 1.00 98.19 88 LEU A N 1
ATOM 690 C CA . LEU A 1 88 ? -10.802 5.175 -9.978 1.00 98.19 88 LEU A CA 1
ATOM 691 C C . LEU A 1 88 ? -10.058 4.886 -11.290 1.00 98.19 88 LEU A C 1
ATOM 693 O O . LEU A 1 88 ? -10.174 3.804 -11.868 1.00 98.19 88 LEU A O 1
ATOM 697 N N . LEU A 1 89 ? -9.275 5.860 -11.757 1.00 98.06 89 LEU A N 1
ATOM 698 C CA . LEU A 1 89 ? -8.429 5.701 -12.938 1.00 98.06 89 LEU A CA 1
ATOM 699 C C . LEU A 1 89 ? -7.228 4.798 -12.634 1.00 98.06 89 LEU A C 1
ATOM 701 O O . LEU A 1 89 ? -6.698 4.793 -11.525 1.00 98.06 89 LEU A O 1
ATOM 705 N N . VAL A 1 90 ? -6.767 4.073 -13.651 1.00 97.31 90 VAL A N 1
ATOM 706 C CA . VAL A 1 90 ? -5.483 3.366 -13.598 1.00 97.31 90 VAL A CA 1
ATOM 707 C C . VAL A 1 90 ? -4.355 4.397 -13.677 1.00 97.31 90 VAL A C 1
ATOM 709 O O . VAL A 1 90 ? -4.329 5.217 -14.589 1.00 97.31 90 VAL A O 1
ATOM 712 N N . GLU A 1 91 ? -3.415 4.345 -12.732 1.00 97.25 91 GLU A N 1
ATOM 713 C CA . GLU A 1 91 ? -2.309 5.314 -12.588 1.00 97.25 91 GLU A CA 1
ATOM 714 C C . GLU A 1 91 ? -0.928 4.688 -12.849 1.00 97.25 91 GLU A C 1
ATOM 716 O O . GLU A 1 91 ? 0.109 5.270 -12.535 1.00 97.25 91 GLU A O 1
ATOM 721 N N . THR A 1 92 ? -0.897 3.457 -13.348 1.00 96.38 92 THR A N 1
ATOM 722 C CA . THR A 1 92 ? 0.327 2.658 -13.443 1.00 96.38 92 THR A CA 1
ATOM 723 C C . THR A 1 92 ? 1.230 3.096 -14.611 1.00 96.38 92 THR A C 1
ATOM 725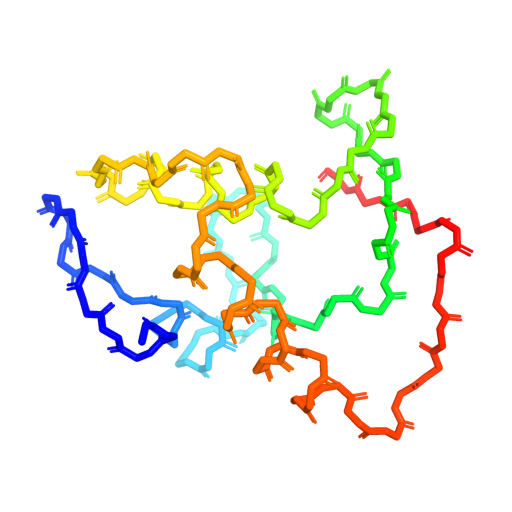 O O . THR A 1 92 ? 0.719 3.266 -15.718 1.00 96.38 92 THR A O 1
ATOM 728 N N . PRO A 1 93 ? 2.567 3.173 -14.429 1.00 97.06 93 PRO A N 1
ATOM 729 C CA . PRO A 1 93 ? 3.284 3.026 -13.165 1.00 97.06 93 PRO A CA 1
ATOM 730 C C . PRO A 1 93 ? 3.278 4.328 -12.362 1.00 97.06 93 PRO A C 1
ATOM 732 O O . PRO A 1 93 ? 3.769 5.362 -12.816 1.00 97.06 93 PRO A O 1
ATOM 735 N N . ALA A 1 94 ? 2.782 4.267 -11.129 1.00 98.00 94 ALA A N 1
ATOM 736 C CA . ALA A 1 94 ? 2.811 5.430 -10.254 1.00 98.00 94 ALA A CA 1
ATOM 737 C C . ALA A 1 94 ? 4.220 5.669 -9.682 1.00 98.00 94 ALA A C 1
ATOM 739 O O . ALA A 1 94 ? 5.031 4.750 -9.562 1.00 98.00 94 ALA A O 1
ATOM 740 N N . VAL A 1 95 ? 4.482 6.903 -9.243 1.00 97.75 95 VAL A N 1
ATOM 741 C CA . VAL A 1 95 ? 5.649 7.251 -8.417 1.00 97.75 95 VAL A CA 1
ATOM 742 C C . VAL A 1 95 ? 5.165 7.561 -7.005 1.00 97.75 95 VAL A C 1
ATOM 744 O O . VAL A 1 95 ? 4.247 8.369 -6.823 1.00 97.75 95 VAL A O 1
ATOM 747 N N . ARG A 1 96 ? 5.740 6.893 -6.000 1.00 95.25 96 ARG A N 1
ATOM 748 C CA . ARG A 1 96 ? 5.403 7.079 -4.577 1.00 95.25 96 ARG A CA 1
ATOM 749 C C . ARG A 1 96 ? 6.673 7.104 -3.707 1.00 95.25 96 ARG A C 1
ATOM 751 O O . ARG A 1 96 ? 7.683 6.533 -4.125 1.00 95.25 96 ARG A O 1
ATOM 758 N N . PRO A 1 97 ? 6.633 7.734 -2.517 1.00 92.00 97 PRO A N 1
ATOM 759 C CA . PRO A 1 97 ? 7.730 7.680 -1.550 1.00 92.00 97 PRO A CA 1
ATOM 760 C C . PRO A 1 97 ? 8.115 6.247 -1.150 1.00 92.00 97 PRO A C 1
ATOM 762 O O . PRO A 1 97 ? 7.213 5.411 -0.879 1.00 92.00 97 PRO A O 1
#

Nearest PDB structures (foldseek):
  1h31-assembly1_A  TM=9.916E-01  e=3.237E-08  Rhodovulum sulfidophilum
  2c1d-assembly4_G  TM=9.614E-01  e=8.757E-08  Paracoccus denitrificans
  3ocd-assembly1_A  TM=8.920E-01  e=1.295E-04  Ancylobacter novellus
  3ocd-assembly2_C  TM=9.057E-01  e=3.068E-04  Ancylobacter novellus
  3oa8-assembly1_E  TM=8.496E-01  e=1.384E-04  Ancylobacter novellus

Radius of gyration: 12.92 Å; Cα contacts (8 Å, |Δi|>4): 142; chains: 1; 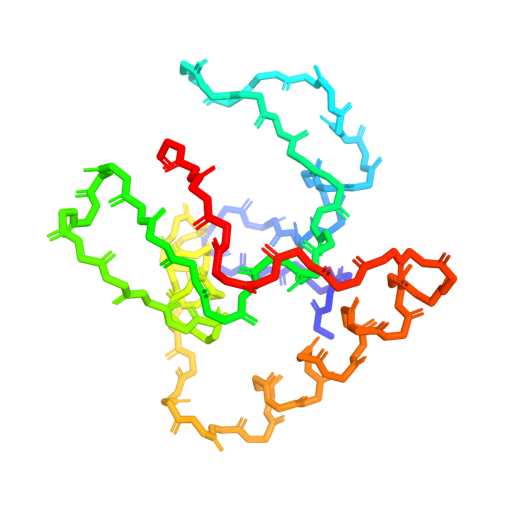bounding box: 29×28×31 Å

Solvent-accessible surface area (backbone atoms only — not comparable to full-atom values): 5531 Å² total; per-residue (Å²): 108,59,75,44,62,40,38,81,67,63,46,24,55,38,64,43,29,65,77,36,42,77,41,67,62,84,96,41,70,33,54,70,65,62,52,45,29,52,50,23,37,26,64,83,69,77,42,74,44,49,58,67,59,51,53,36,52,51,31,49,74,34,56,24,88,53,75,62,89,88,31,68,71,56,53,54,48,51,51,52,30,49,61,73,36,66,91,61,73,80,46,58,69,24,80,47,112